Protein AF-A0A1E5G0W6-F1 (afdb_monomer_lite)

Organism: NCBI:txid766136

Secondary structure (DSSP, 8-state):
-THHHHHHTT----HHHHHHHHHTT-SSS---HHHHHHHHHT--HHHHHHHHHHHHHTT--

Radius of gyration: 11.59 Å; chains: 1; bounding box: 31×23×25 Å

Sequence (61 aa):
MKADELKLMGIRATGKQVWLCVSSKYKKDYPEFHQVVNDILSLKSSKFMNWLMVQAQKGLI

Foldseek 3Di:
DVCVVLVVVVHNDDPVLLLVLLCVVQPDHDDDPVVSVVCSVVPDSVSSVVVVVVCVVVVVD

pLDDT: mean 79.44, std 8.41, range [53.16, 89.12]

InterPro domains:
  IPR025716 Post-transcriptional regulator [PF13797] (2-58)

Structure (mmCIF, N/CA/C/O backbone):
data_AF-A0A1E5G0W6-F1
#
_entry.id   AF-A0A1E5G0W6-F1
#
loop_
_atom_site.group_PDB
_atom_site.id
_atom_site.type_symbol
_atom_site.l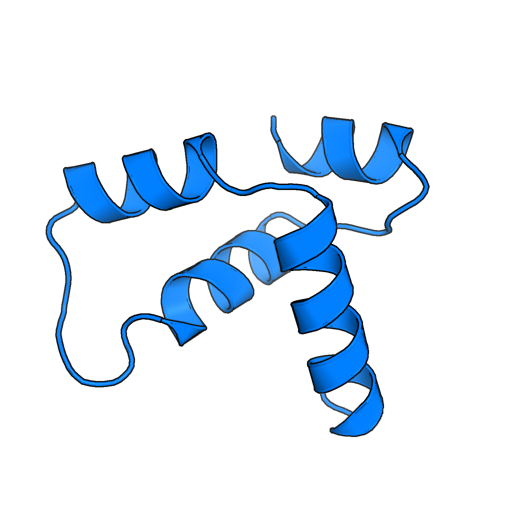abel_atom_id
_atom_site.label_alt_id
_atom_site.label_comp_id
_atom_site.label_asym_id
_atom_site.label_entity_id
_atom_site.label_seq_id
_atom_site.pdbx_PDB_ins_code
_atom_site.Cartn_x
_atom_site.Cartn_y
_atom_site.Cartn_z
_atom_site.occupancy
_atom_site.B_iso_or_equiv
_atom_site.auth_seq_id
_atom_site.auth_comp_id
_atom_site.auth_asym_id
_atom_site.auth_atom_id
_atom_site.pdbx_PDB_model_num
ATOM 1 N N . MET A 1 1 ? 7.279 1.201 -13.636 1.00 53.16 1 MET A N 1
ATOM 2 C CA . MET A 1 1 ? 6.169 1.418 -12.664 1.00 53.16 1 MET A CA 1
ATOM 3 C C . MET A 1 1 ? 6.734 1.328 -11.248 1.00 53.16 1 MET A C 1
ATOM 5 O O . MET A 1 1 ? 7.642 0.538 -11.072 1.00 53.16 1 MET A O 1
ATOM 9 N N . LYS A 1 2 ? 6.244 2.098 -10.262 1.00 60.94 2 LYS A N 1
ATOM 10 C CA . LYS A 1 2 ? 6.861 2.377 -8.934 1.00 60.94 2 LYS A CA 1
ATOM 11 C C . LYS A 1 2 ? 7.576 1.215 -8.209 1.00 60.94 2 LYS A C 1
ATOM 13 O O . LYS A 1 2 ? 8.576 1.435 -7.537 1.00 60.94 2 LYS A O 1
ATOM 18 N N . ALA A 1 3 ? 7.101 -0.022 -8.366 1.00 62.59 3 ALA A N 1
ATOM 19 C CA . ALA A 1 3 ? 7.765 -1.221 -7.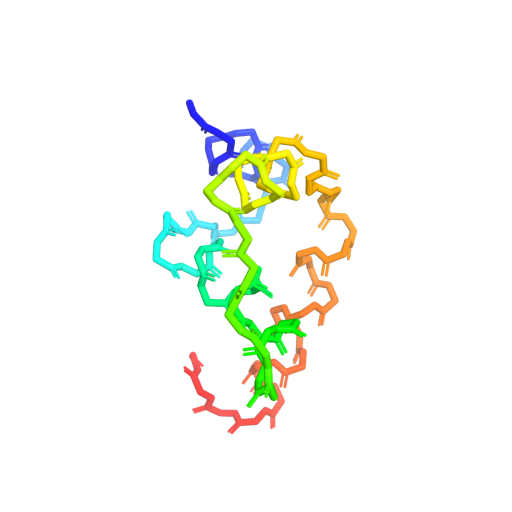846 1.00 62.59 3 ALA A CA 1
ATOM 20 C C . ALA A 1 3 ? 9.186 -1.435 -8.407 1.00 62.59 3 ALA A C 1
ATOM 22 O O . ALA A 1 3 ? 10.045 -1.957 -7.709 1.00 62.59 3 ALA A O 1
ATOM 23 N N . ASP A 1 4 ? 9.435 -1.018 -9.644 1.00 65.94 4 ASP A N 1
ATOM 24 C CA . ASP A 1 4 ? 10.738 -1.097 -10.302 1.00 65.94 4 ASP A CA 1
ATOM 25 C C . ASP A 1 4 ? 11.736 -0.091 -9.709 1.00 65.94 4 ASP A C 1
ATOM 27 O O . ASP A 1 4 ? 12.875 -0.446 -9.441 1.00 65.94 4 ASP A O 1
ATOM 31 N N . GLU A 1 5 ? 11.278 1.119 -9.358 1.00 66.81 5 GLU A N 1
ATOM 32 C CA . GLU A 1 5 ? 12.096 2.090 -8.611 1.00 66.81 5 GLU A CA 1
ATOM 33 C C . GLU A 1 5 ? 12.485 1.552 -7.227 1.00 66.81 5 GLU A C 1
ATOM 35 O O . GLU A 1 5 ? 13.617 1.710 -6.782 1.00 66.81 5 GLU A O 1
ATOM 40 N N . LEU A 1 6 ? 11.558 0.873 -6.545 1.00 66.75 6 LEU A N 1
ATOM 41 C CA . LEU A 1 6 ? 11.830 0.254 -5.246 1.00 66.75 6 LEU A CA 1
ATOM 42 C C . LEU A 1 6 ? 12.819 -0.915 -5.372 1.00 66.75 6 LEU A C 1
ATOM 44 O O . LEU A 1 6 ? 13.705 -1.047 -4.530 1.00 66.75 6 LEU A O 1
ATOM 48 N N . LYS A 1 7 ? 12.722 -1.711 -6.446 1.00 70.50 7 LYS A N 1
ATOM 49 C CA . LYS A 1 7 ? 13.708 -2.754 -6.775 1.00 70.50 7 LYS A CA 1
ATOM 50 C C . LYS A 1 7 ? 15.083 -2.174 -7.086 1.00 70.50 7 LYS A C 1
ATOM 52 O O . LYS A 1 7 ? 16.072 -2.731 -6.622 1.00 70.50 7 LYS A O 1
ATOM 57 N N . LEU A 1 8 ? 15.146 -1.051 -7.802 1.00 71.44 8 LEU A N 1
ATOM 58 C CA . LEU A 1 8 ? 16.387 -0.308 -8.050 1.00 71.44 8 LEU A CA 1
ATOM 59 C C . LEU A 1 8 ? 17.015 0.210 -6.745 1.00 71.44 8 LEU A C 1
ATOM 61 O O . LEU A 1 8 ? 18.233 0.259 -6.633 1.00 71.44 8 LEU A O 1
ATOM 65 N N . MET A 1 9 ? 16.203 0.509 -5.726 1.00 69.69 9 MET A N 1
ATOM 66 C CA . MET A 1 9 ? 16.670 0.814 -4.365 1.00 69.69 9 MET A CA 1
ATOM 67 C C . MET A 1 9 ? 17.027 -0.434 -3.526 1.00 69.69 9 MET A C 1
ATOM 69 O O . MET A 1 9 ? 17.298 -0.309 -2.334 1.00 69.69 9 MET A O 1
ATOM 73 N N . GLY A 1 10 ? 17.013 -1.639 -4.108 1.00 69.75 10 GLY A N 1
ATOM 74 C CA . GLY A 1 10 ? 17.324 -2.900 -3.420 1.00 69.75 10 GLY A CA 1
ATOM 75 C C . GLY A 1 10 ? 16.160 -3.499 -2.622 1.00 69.75 10 GLY A C 1
ATOM 76 O O . GLY A 1 10 ? 16.330 -4.503 -1.931 1.00 69.75 10 GLY A O 1
ATOM 77 N N . ILE A 1 11 ? 14.960 -2.920 -2.714 1.00 69.81 11 ILE A N 1
ATOM 78 C CA . ILE A 1 11 ? 13.770 -3.389 -2.000 1.00 69.81 11 ILE A CA 1
ATOM 79 C C . ILE A 1 11 ? 12.992 -4.335 -2.915 1.00 69.81 11 ILE A C 1
ATOM 81 O O . ILE A 1 11 ? 12.531 -3.951 -3.990 1.00 69.81 11 ILE A O 1
ATOM 85 N N . ARG A 1 12 ? 12.780 -5.582 -2.482 1.00 69.31 12 ARG A N 1
ATOM 86 C CA . ARG A 1 12 ? 12.025 -6.589 -3.245 1.00 69.31 12 ARG A CA 1
ATOM 87 C C . ARG A 1 12 ? 10.520 -6.283 -3.215 1.00 69.31 12 ARG A C 1
ATOM 89 O O . ARG A 1 12 ? 9.757 -6.927 -2.507 1.00 69.31 12 ARG A O 1
ATOM 96 N N . ALA A 1 13 ? 10.105 -5.277 -3.980 1.00 74.69 13 ALA A N 1
ATOM 97 C CA . ALA A 1 13 ? 8.727 -4.810 -4.059 1.00 74.69 13 ALA A CA 1
ATOM 98 C C . ALA A 1 13 ? 7.957 -5.504 -5.191 1.00 74.69 13 ALA A C 1
ATOM 100 O O . ALA A 1 13 ? 8.431 -5.604 -6.325 1.00 74.69 13 ALA A O 1
ATOM 101 N N . THR A 1 14 ? 6.726 -5.925 -4.904 1.00 80.19 14 THR A N 1
ATOM 102 C CA . THR A 1 14 ? 5.763 -6.389 -5.920 1.00 80.19 14 THR A CA 1
ATOM 103 C C . THR A 1 14 ? 4.568 -5.440 -5.967 1.00 80.19 14 THR A C 1
ATOM 105 O O . THR A 1 14 ? 4.182 -4.899 -4.932 1.00 80.19 14 THR A O 1
ATOM 108 N N . GLY A 1 15 ? 3.923 -5.269 -7.128 1.00 78.50 15 GLY A N 1
ATOM 109 C CA . GLY A 1 15 ? 2.721 -4.425 -7.251 1.00 78.50 15 GLY A CA 1
ATOM 110 C C . GLY A 1 15 ? 1.624 -4.775 -6.233 1.00 78.50 15 GLY A C 1
ATOM 111 O O . GLY A 1 15 ? 1.010 -3.888 -5.649 1.00 78.50 15 GLY A O 1
ATOM 112 N N . LYS A 1 16 ? 1.469 -6.066 -5.912 1.00 81.50 16 LYS A N 1
ATOM 113 C CA . LYS A 1 16 ? 0.547 -6.556 -4.875 1.00 81.50 16 LYS A CA 1
ATOM 114 C C . LYS A 1 16 ? 0.903 -6.065 -3.465 1.00 81.50 16 LYS A C 1
ATOM 116 O O . LYS A 1 16 ? 0.011 -5.720 -2.701 1.00 81.50 16 LYS A O 1
ATOM 121 N N . GLN A 1 17 ? 2.191 -6.001 -3.124 1.00 83.38 17 GLN A N 1
ATOM 122 C CA . GLN A 1 17 ? 2.644 -5.484 -1.827 1.00 83.38 17 GLN A CA 1
ATOM 123 C C . GLN A 1 17 ? 2.441 -3.973 -1.726 1.00 83.38 17 GLN A C 1
ATOM 125 O O . GLN A 1 17 ? 2.033 -3.483 -0.679 1.00 83.38 17 GLN A O 1
ATOM 130 N N . VAL A 1 18 ? 2.687 -3.236 -2.814 1.00 83.25 18 VAL A N 1
ATOM 131 C CA . VAL A 1 18 ? 2.411 -1.791 -2.881 1.00 83.25 18 VAL A CA 1
ATOM 132 C C . VAL A 1 18 ? 0.925 -1.529 -2.647 1.00 83.25 18 VAL A C 1
ATOM 134 O O . VAL A 1 18 ? 0.576 -0.699 -1.809 1.00 83.25 18 VAL A O 1
ATOM 137 N N . TRP A 1 19 ? 0.061 -2.299 -3.314 1.00 85.50 19 TRP A N 1
ATOM 138 C CA . TRP A 1 19 ? -1.381 -2.251 -3.094 1.00 85.50 19 TRP A CA 1
ATOM 139 C C . TRP A 1 19 ? -1.744 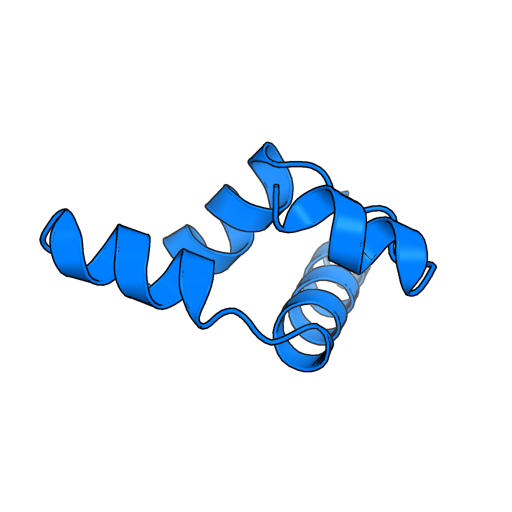-2.543 -1.634 1.00 85.50 19 TRP A C 1
ATOM 141 O O . TRP A 1 19 ? -2.361 -1.707 -0.993 1.00 85.50 19 TRP A O 1
ATOM 151 N N . LEU A 1 20 ? -1.273 -3.655 -1.058 1.00 85.94 20 LEU A N 1
ATOM 152 C CA . LEU A 1 20 ? -1.492 -4.001 0.357 1.00 85.94 20 LEU A CA 1
ATOM 153 C C . LEU A 1 20 ? -1.020 -2.906 1.327 1.00 85.94 20 LEU A C 1
ATOM 155 O O . LEU A 1 20 ? -1.706 -2.614 2.307 1.00 85.94 20 LEU A O 1
ATOM 159 N N . CYS A 1 21 ? 0.127 -2.282 1.056 1.00 87.19 21 CYS A N 1
ATOM 160 C CA . CYS A 1 21 ? 0.653 -1.181 1.856 1.00 87.19 21 CYS A CA 1
ATOM 161 C C . CYS A 1 21 ? -0.295 0.019 1.843 1.00 87.19 21 CYS A C 1
ATOM 163 O O . CYS A 1 21 ? -0.619 0.555 2.905 1.00 87.19 21 CYS A O 1
ATOM 165 N N . VAL A 1 22 ? -0.768 0.422 0.664 1.00 88.19 22 VAL A N 1
ATOM 166 C CA . VAL A 1 22 ? -1.689 1.553 0.507 1.00 88.19 22 VAL A CA 1
ATOM 167 C C . VAL A 1 22 ? -3.069 1.211 1.077 1.00 88.19 22 VAL A C 1
ATOM 169 O O . VAL A 1 22 ? -3.585 1.956 1.905 1.00 88.19 22 VAL A O 1
ATOM 172 N N . SER A 1 23 ? -3.614 0.036 0.761 1.00 84.81 23 SER A N 1
ATOM 173 C CA . SER A 1 23 ? -4.883 -0.467 1.301 1.00 84.81 23 SER A CA 1
ATOM 174 C C . SER A 1 23 ? -4.871 -0.606 2.823 1.00 84.81 23 SER A C 1
ATOM 176 O O . SER A 1 23 ? -5.907 -0.431 3.457 1.00 84.81 23 SER A O 1
ATOM 178 N N . SER A 1 24 ? -3.712 -0.845 3.448 1.00 84.00 24 SER A N 1
ATOM 179 C CA . SER A 1 24 ? -3.615 -0.911 4.914 1.00 84.00 24 SER A CA 1
ATOM 180 C C . SER A 1 24 ? -3.976 0.404 5.619 1.00 84.00 24 SER A C 1
ATOM 182 O O . SER A 1 24 ? -4.310 0.374 6.806 1.00 84.00 24 SER A O 1
ATOM 184 N N . LYS A 1 25 ? -3.950 1.533 4.893 1.00 82.62 25 LYS A N 1
ATOM 185 C CA . LYS A 1 25 ? -4.397 2.856 5.3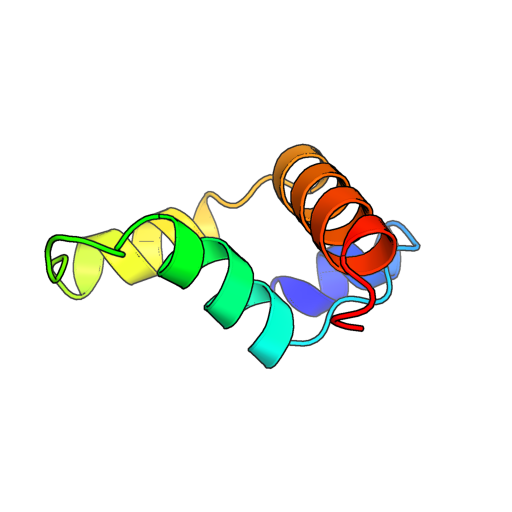54 1.00 82.62 25 LYS A CA 1
ATOM 186 C C . LYS A 1 25 ? -5.926 2.969 5.401 1.00 82.62 25 LYS A C 1
ATOM 188 O O . LYS A 1 25 ? -6.456 3.715 6.216 1.00 82.62 25 LYS A O 1
ATOM 193 N N . TYR A 1 26 ? -6.629 2.193 4.580 1.00 84.00 26 TYR A N 1
ATOM 194 C CA . TYR A 1 26 ? -8.060 2.330 4.301 1.00 84.00 26 TYR A CA 1
ATOM 195 C C . TYR A 1 26 ? -8.902 1.229 4.963 1.00 84.00 26 TYR A C 1
ATOM 197 O O . TYR A 1 26 ? -9.820 0.676 4.372 1.00 84.00 26 TYR A O 1
ATOM 205 N N . LYS A 1 27 ? -8.589 0.868 6.214 1.00 73.25 27 LYS A N 1
ATOM 206 C CA . LYS A 1 27 ? -9.284 -0.226 6.925 1.00 73.25 27 LYS A CA 1
ATOM 207 C C . LYS A 1 27 ? -10.720 0.090 7.352 1.00 73.25 27 LYS A C 1
ATOM 209 O O . LYS A 1 27 ? -11.453 -0.833 7.686 1.00 73.25 27 LYS A O 1
ATOM 214 N N . LYS A 1 28 ? -11.079 1.372 7.441 1.00 72.38 28 LYS A N 1
ATOM 215 C CA . LYS A 1 28 ? -12.374 1.834 7.969 1.00 72.38 28 LYS A CA 1
ATOM 216 C C . LYS A 1 28 ? -13.243 2.550 6.942 1.00 72.38 28 LYS A C 1
ATOM 218 O O . LYS A 1 28 ? -14.443 2.617 7.153 1.00 72.38 28 LYS A O 1
ATOM 223 N N . ASP A 1 29 ? -12.646 3.078 5.880 1.00 77.50 29 ASP A N 1
ATOM 224 C CA .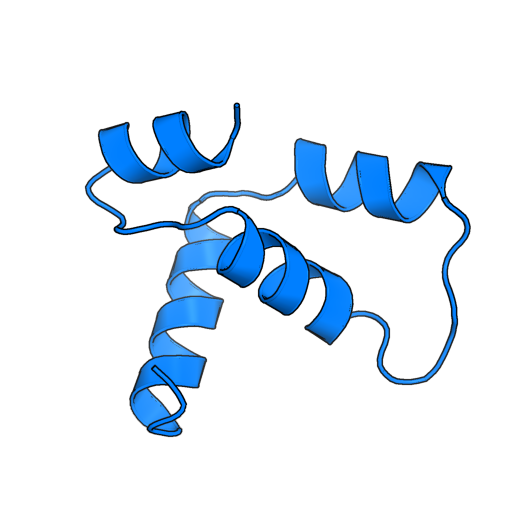 ASP A 1 29 ? -13.327 3.930 4.913 1.00 77.50 29 ASP A CA 1
ATOM 225 C C . ASP A 1 29 ? -12.784 3.655 3.510 1.00 77.50 29 ASP A C 1
ATOM 227 O O . ASP A 1 29 ? -11.585 3.386 3.362 1.00 77.50 29 ASP A O 1
ATOM 231 N N . TYR A 1 30 ? -13.666 3.677 2.509 1.00 78.62 30 TYR A N 1
ATOM 232 C CA . TYR A 1 30 ? -13.302 3.442 1.116 1.00 78.62 30 TYR A CA 1
ATOM 233 C C . TYR A 1 30 ? -12.950 4.777 0.455 1.00 78.62 30 TYR A C 1
ATOM 235 O O . TYR A 1 30 ? -13.849 5.560 0.155 1.00 78.62 30 TYR A O 1
ATOM 243 N N . PRO A 1 31 ? -11.662 5.046 0.195 1.00 83.19 31 PRO A N 1
ATOM 244 C CA . PRO A 1 31 ? -11.252 6.280 -0.453 1.00 83.19 31 PRO A CA 1
ATOM 245 C C . PRO A 1 31 ? -11.754 6.345 -1.893 1.00 83.19 31 PRO A C 1
ATOM 247 O O . PRO A 1 31 ? -11.927 5.331 -2.575 1.00 83.19 31 PRO A O 1
ATOM 250 N N . GLU A 1 32 ? -11.875 7.564 -2.399 1.00 86.06 32 GLU A N 1
ATOM 251 C CA . GLU A 1 32 ? -12.122 7.795 -3.814 1.00 86.06 32 GLU A CA 1
ATOM 252 C C . GLU A 1 32 ? -10.926 7.347 -4.668 1.00 86.06 32 GLU A C 1
ATOM 254 O O . GLU A 1 32 ? -9.764 7.412 -4.251 1.00 86.06 32 GLU A O 1
ATOM 259 N N . PHE A 1 33 ? -11.198 6.933 -5.909 1.00 83.06 33 PHE A N 1
ATOM 260 C CA . PHE A 1 33 ? -10.188 6.379 -6.818 1.00 83.06 33 PHE A CA 1
ATOM 261 C C . PHE A 1 33 ? -8.964 7.293 -6.982 1.00 83.06 33 PHE A C 1
ATOM 263 O O . PHE A 1 33 ? -7.821 6.835 -6.934 1.00 83.06 33 PHE A O 1
ATOM 270 N N . HIS A 1 34 ? -9.194 8.603 -7.109 1.00 85.69 34 HIS A N 1
ATOM 271 C CA . HIS A 1 34 ? -8.125 9.584 -7.272 1.00 85.69 34 HIS A CA 1
ATOM 272 C C . HIS A 1 34 ? -7.198 9.654 -6.046 1.00 85.69 34 HIS A C 1
ATOM 274 O O . HIS A 1 34 ? -5.991 9.840 -6.202 1.00 85.69 34 HIS A O 1
ATOM 280 N N . GLN A 1 35 ? -7.724 9.442 -4.835 1.00 87.56 35 GLN A N 1
ATOM 281 C CA . GLN A 1 35 ? -6.924 9.441 -3.611 1.00 87.56 35 GLN A CA 1
ATOM 282 C C . GLN A 1 35 ? -6.016 8.213 -3.552 1.00 87.56 35 GLN A C 1
ATOM 284 O O . GLN A 1 35 ? -4.841 8.343 -3.219 1.00 87.56 35 GLN A O 1
ATOM 289 N N . VAL A 1 36 ? -6.530 7.039 -3.939 1.00 86.25 36 VAL A N 1
ATOM 290 C CA . VAL A 1 36 ? -5.746 5.793 -3.988 1.00 86.25 36 VAL A CA 1
ATOM 291 C C . VAL A 1 36 ? -4.590 5.923 -4.974 1.00 86.25 36 VAL A C 1
ATOM 293 O O . VAL A 1 36 ? -3.451 5.592 -4.639 1.00 86.25 36 VAL A O 1
ATOM 296 N N . VAL A 1 37 ? -4.859 6.443 -6.174 1.00 85.56 37 VAL A N 1
ATOM 297 C CA . VAL A 1 37 ? -3.822 6.672 -7.190 1.00 85.56 37 VAL A CA 1
ATOM 298 C C . VAL A 1 37 ? -2.784 7.671 -6.680 1.00 85.56 37 VAL A C 1
ATOM 300 O O . VAL A 1 37 ? -1.584 7.416 -6.794 1.00 85.56 37 VAL A O 1
ATOM 303 N N . ASN A 1 38 ? -3.222 8.766 -6.056 1.00 89.12 38 ASN A N 1
ATOM 304 C CA . ASN A 1 38 ? -2.316 9.762 -5.499 1.00 89.12 38 ASN A CA 1
ATOM 305 C C . ASN A 1 38 ? -1.441 9.201 -4.362 1.00 89.12 38 ASN A C 1
ATOM 307 O O . ASN A 1 38 ? -0.241 9.472 -4.333 1.00 89.12 38 ASN A O 1
ATOM 311 N N . ASP A 1 39 ? -1.994 8.381 -3.460 1.00 86.12 39 ASP A N 1
ATOM 312 C CA . ASP A 1 39 ? -1.231 7.723 -2.387 1.00 86.12 39 ASP A CA 1
ATOM 313 C C . ASP A 1 39 ? -0.219 6.705 -2.947 1.00 86.12 39 ASP A C 1
ATOM 315 O O . ASP A 1 39 ? 0.881 6.592 -2.405 1.00 86.12 39 ASP A O 1
ATOM 319 N N . ILE A 1 40 ? -0.541 6.000 -4.043 1.00 86.31 40 ILE A N 1
ATOM 320 C CA . ILE A 1 40 ? 0.399 5.094 -4.732 1.00 86.31 40 ILE A CA 1
ATOM 321 C C . ILE A 1 40 ? 1.548 5.885 -5.368 1.00 86.31 40 ILE A C 1
ATOM 323 O O . ILE A 1 40 ? 2.714 5.518 -5.204 1.00 86.31 40 ILE A O 1
ATOM 327 N N . LEU A 1 41 ? 1.242 6.969 -6.086 1.00 83.44 41 LEU A N 1
ATOM 328 C CA . LEU A 1 41 ? 2.253 7.803 -6.747 1.00 83.44 41 LEU A CA 1
ATOM 329 C C . LEU A 1 41 ? 3.140 8.540 -5.732 1.00 83.44 41 LEU A C 1
ATOM 331 O O . LEU A 1 41 ? 4.352 8.644 -5.928 1.00 83.44 41 LEU A O 1
ATOM 335 N N . SER A 1 42 ? 2.551 8.972 -4.616 1.00 86.69 42 SER A N 1
ATOM 336 C CA . SER A 1 42 ? 3.236 9.652 -3.508 1.00 86.69 42 SER A CA 1
ATOM 337 C C . SER A 1 42 ? 3.898 8.692 -2.510 1.00 86.69 42 SER A C 1
ATOM 339 O O . SER A 1 42 ? 4.465 9.135 -1.503 1.00 86.69 42 SER A O 1
ATOM 341 N N . LEU A 1 43 ? 3.839 7.374 -2.743 1.00 84.94 43 LEU A N 1
ATOM 342 C CA . LEU A 1 43 ? 4.408 6.383 -1.836 1.00 84.94 43 LEU A CA 1
ATOM 343 C C . LEU A 1 43 ? 5.939 6.489 -1.815 1.00 84.94 43 LEU A C 1
ATOM 345 O O . LEU A 1 43 ? 6.629 6.145 -2.776 1.00 84.94 43 LEU A O 1
ATOM 349 N N . LYS A 1 44 ? 6.473 6.943 -0.679 1.00 83.19 44 LYS A N 1
ATOM 350 C CA . LYS A 1 44 ? 7.917 7.024 -0.426 1.00 83.19 44 LYS A CA 1
ATOM 351 C C . LYS A 1 44 ? 8.501 5.648 -0.105 1.00 83.19 44 LYS A C 1
ATOM 353 O O . LYS A 1 44 ? 7.917 4.892 0.677 1.00 83.19 44 LYS A O 1
ATOM 358 N N . SER A 1 45 ? 9.709 5.382 -0.599 1.00 80.62 45 SER A N 1
ATOM 359 C CA . SER A 1 45 ? 10.441 4.129 -0.371 1.00 80.62 45 SER A CA 1
ATOM 360 C C . SER A 1 45 ? 10.623 3.804 1.112 1.00 80.62 45 SER A C 1
ATOM 362 O O . SER A 1 45 ? 10.389 2.672 1.524 1.00 80.62 45 SER A O 1
ATOM 364 N N . SER A 1 46 ? 10.916 4.805 1.947 1.00 82.75 46 SER A N 1
ATOM 365 C CA . SER A 1 46 ? 11.065 4.634 3.401 1.00 82.75 46 SER A CA 1
ATOM 366 C C . SER A 1 46 ? 9.777 4.158 4.082 1.00 82.75 46 SER A C 1
ATOM 368 O O . SER A 1 46 ? 9.818 3.309 4.970 1.00 82.75 46 SER A O 1
ATOM 370 N N . LYS A 1 47 ? 8.612 4.667 3.649 1.00 84.75 47 LYS A N 1
ATOM 371 C CA . LYS A 1 47 ? 7.305 4.253 4.189 1.00 84.75 47 LYS A CA 1
ATOM 372 C C . LYS A 1 47 ? 7.007 2.802 3.816 1.00 84.75 47 LYS A C 1
ATOM 374 O O . LYS A 1 47 ? 6.551 2.035 4.659 1.00 84.75 47 LYS A O 1
ATOM 379 N N . PHE A 1 48 ? 7.302 2.433 2.571 1.00 85.50 48 PHE A N 1
ATOM 380 C CA . PHE A 1 48 ? 7.128 1.069 2.085 1.00 85.50 48 PHE A CA 1
ATOM 381 C C . PHE A 1 48 ? 8.063 0.078 2.793 1.00 85.50 48 PHE A C 1
ATOM 383 O O . PHE A 1 48 ? 7.626 -0.998 3.191 1.00 85.50 48 PHE A O 1
ATOM 390 N N . MET A 1 49 ? 9.320 0.461 3.030 1.00 84.25 49 MET A N 1
ATOM 391 C CA . MET A 1 49 ? 10.292 -0.359 3.756 1.00 84.25 49 MET A CA 1
ATOM 392 C C . MET A 1 49 ? 9.878 -0.595 5.213 1.00 84.25 49 MET A C 1
ATOM 394 O O . MET A 1 49 ? 9.916 -1.728 5.684 1.00 84.25 49 MET A O 1
ATOM 398 N N . ASN A 1 50 ? 9.421 0.450 5.909 1.00 85.69 50 ASN A N 1
ATOM 399 C CA . ASN A 1 50 ? 8.904 0.309 7.270 1.00 85.69 50 ASN A CA 1
ATOM 400 C C . ASN A 1 50 ? 7.685 -0.628 7.308 1.00 85.69 50 ASN A C 1
ATOM 402 O O . ASN A 1 50 ? 7.610 -1.537 8.131 1.00 85.69 50 ASN A O 1
ATOM 406 N N . TRP A 1 51 ? 6.759 -0.471 6.357 1.00 88.56 51 TRP A N 1
ATOM 407 C CA . TRP A 1 51 ? 5.618 -1.374 6.239 1.00 88.56 51 TRP A CA 1
ATOM 408 C C . TRP A 1 51 ? 6.051 -2.825 5.999 1.00 88.56 51 TRP A C 1
ATOM 410 O O . TRP A 1 51 ? 5.550 -3.717 6.679 1.00 88.56 51 TRP A O 1
ATOM 420 N N . LEU A 1 52 ? 7.011 -3.063 5.099 1.00 86.25 52 LEU A N 1
ATOM 421 C CA . LEU A 1 52 ? 7.578 -4.391 4.852 1.00 86.25 52 LEU A CA 1
ATOM 422 C C . LEU A 1 52 ? 8.181 -5.000 6.120 1.00 86.25 52 LEU A C 1
ATOM 424 O O . LEU A 1 52 ? 7.872 -6.143 6.432 1.00 86.25 52 LEU A O 1
ATOM 428 N N . MET A 1 53 ? 8.976 -4.247 6.884 1.00 85.00 53 MET A N 1
ATOM 429 C CA . MET A 1 53 ? 9.531 -4.740 8.152 1.00 85.00 53 MET A CA 1
ATOM 430 C C . MET A 1 53 ? 8.429 -5.157 9.130 1.00 85.00 53 MET A C 1
ATOM 432 O O . MET A 1 53 ? 8.498 -6.238 9.709 1.00 85.00 53 MET A O 1
ATOM 436 N N . VAL A 1 54 ? 7.370 -4.351 9.259 1.00 87.00 54 VAL A N 1
ATOM 437 C CA . VAL A 1 54 ? 6.221 -4.680 10.116 1.00 87.00 54 VAL A CA 1
ATOM 438 C C . VAL A 1 54 ? 5.495 -5.941 9.637 1.00 87.00 54 VAL A C 1
ATOM 440 O O . VAL A 1 54 ? 5.053 -6.736 10.464 1.00 87.00 54 VAL A O 1
ATOM 443 N N . GLN A 1 55 ? 5.345 -6.148 8.326 1.00 85.56 55 GLN A N 1
ATOM 444 C CA . GLN A 1 55 ? 4.727 -7.373 7.802 1.00 85.56 55 GLN A CA 1
ATOM 445 C C . GLN A 1 55 ? 5.621 -8.603 8.000 1.00 85.56 55 GLN A C 1
ATOM 447 O O . GLN A 1 55 ? 5.106 -9.667 8.339 1.00 85.56 55 GLN A O 1
ATOM 452 N N . ALA A 1 56 ? 6.939 -8.449 7.857 1.00 82.56 56 ALA A N 1
ATOM 453 C CA . ALA A 1 56 ? 7.912 -9.511 8.102 1.00 82.56 56 ALA A CA 1
ATOM 454 C C . ALA A 1 56 ? 7.926 -9.917 9.581 1.00 82.56 56 ALA A C 1
ATOM 456 O O . ALA A 1 56 ? 7.873 -11.101 9.895 1.00 82.56 56 ALA A O 1
ATOM 457 N N . GLN A 1 57 ? 7.876 -8.946 10.502 1.00 82.62 57 GLN A N 1
ATOM 458 C CA . GLN A 1 57 ? 7.709 -9.224 11.935 1.00 82.62 57 GLN A CA 1
ATOM 459 C C . GLN A 1 57 ? 6.392 -9.940 12.255 1.00 82.62 57 GLN A C 1
ATOM 461 O O . GLN A 1 57 ? 6.325 -10.703 13.214 1.00 82.62 57 GLN A O 1
ATOM 466 N N . LYS A 1 58 ? 5.341 -9.706 11.464 1.00 81.81 58 LYS A N 1
ATOM 467 C CA . LYS A 1 58 ? 4.050 -10.394 11.596 1.00 81.81 58 LYS A CA 1
ATOM 468 C C . LYS A 1 58 ? 4.012 -11.763 10.907 1.00 81.81 58 LYS A C 1
ATOM 470 O O . LYS A 1 58 ? 2.990 -12.433 11.012 1.00 81.81 58 LYS A O 1
ATOM 475 N N . GLY A 1 59 ? 5.073 -12.165 10.201 1.0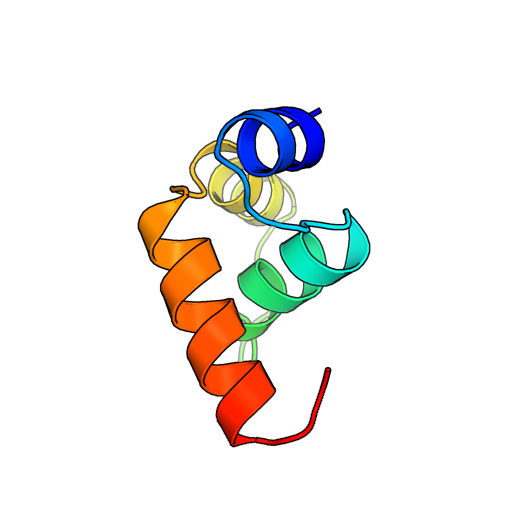0 76.50 59 GLY A N 1
ATOM 476 C CA . GLY A 1 59 ? 5.138 -13.424 9.449 1.00 76.50 59 GLY A CA 1
ATOM 477 C C . GLY A 1 59 ? 4.175 -13.495 8.258 1.00 76.50 59 GLY A C 1
ATOM 478 O O . GLY A 1 59 ? 3.781 -14.584 7.854 1.00 76.50 59 GLY A O 1
ATOM 479 N N . LEU A 1 60 ? 3.742 -12.347 7.725 1.00 66.94 60 LEU A N 1
ATOM 480 C CA . LEU A 1 60 ? 2.750 -12.262 6.640 1.00 66.94 60 LEU A CA 1
ATOM 481 C C . LEU A 1 60 ? 3.379 -12.216 5.232 1.00 66.94 60 LEU A C 1
ATOM 483 O O . LEU A 1 60 ? 2.656 -12.058 4.245 1.00 66.94 60 LEU A O 1
ATOM 487 N N . ILE A 1 61 ? 4.706 -12.330 5.143 1.00 60.09 61 ILE A N 1
ATOM 488 C CA . ILE A 1 61 ? 5.530 -12.322 3.922 1.00 60.09 61 ILE A CA 1
ATOM 489 C C . ILE A 1 61 ? 6.774 -13.180 4.105 1.00 60.09 61 ILE A C 1
ATOM 491 O O . ILE A 1 61 ? 7.255 -13.263 5.256 1.00 60.09 61 ILE A O 1
#